Protein AF-A0A9R1UH34-F1 (afdb_monomer_lite)

InterPro domains:
  IPR000719 Protein kinase domain [PF00069] (4-86)
  IPR000719 Protein kinase domain [PS50011] (1-86)
  IPR011009 Protein kinase-like domain superfamily [SSF56112] (3-86)
  IPR050205 Calcium-dependent Serine/Threonine Protein Kinases [PTHR24349] (5-86)

Secondary structure (DSSP, 8-state):
------HHHHHHHHHHHHHHHHHSS-SS--SSHHHHHHHHHH----S-SSSPP---HHHHHHHHHHT-SSGGGSPPHHHHHTSTT--

Foldseek 3Di:
DPPPDPQLVVLLVVLQVLCCVQPVDGQADDPDPVRSVVCLQPNDGDQPDPVRGPDDVLSVVLSCLSSDNPSVSRDGPVRSCPRPPVD

Structure (mmCIF, N/CA/C/O backbone):
data_AF-A0A9R1UH34-F1
#
_entry.id   AF-A0A9R1UH34-F1
#
loop_
_atom_site.group_PDB
_atom_site.id
_atom_site.type_symbol
_atom_site.label_atom_id
_atom_site.label_alt_id
_atom_site.label_comp_id
_atom_site.label_asym_id
_atom_site.label_entity_id
_atom_site.label_seq_id
_atom_site.pdbx_PDB_ins_code
_atom_site.Cartn_x
_atom_site.Cartn_y
_atom_site.Cartn_z
_atom_site.occupancy
_atom_site.B_iso_or_equiv
_atom_site.auth_seq_id
_atom_site.auth_comp_id
_atom_site.auth_asym_id
_atom_site.auth_atom_id
_atom_site.pdbx_PDB_model_num
ATOM 1 N N . MET A 1 1 ? 11.834 -17.307 14.477 1.00 36.69 1 MET A N 1
ATOM 2 C CA . MET A 1 1 ? 11.129 -16.280 15.271 1.00 36.69 1 MET A CA 1
ATOM 3 C C . MET A 1 1 ? 10.122 -15.628 14.338 1.00 36.69 1 MET A C 1
ATOM 5 O O . MET A 1 1 ? 10.525 -14.833 13.504 1.00 36.69 1 MET A O 1
ATOM 9 N N . PHE A 1 2 ? 8.857 -16.054 14.365 1.00 41.84 2 PHE A N 1
ATOM 10 C CA . PHE A 1 2 ? 7.822 -15.425 13.541 1.00 41.84 2 PHE A CA 1
ATOM 11 C C . PHE A 1 2 ? 7.570 -14.039 14.130 1.00 41.84 2 PHE A C 1
ATOM 13 O O . PHE A 1 2 ? 7.028 -13.931 15.228 1.00 41.84 2 PHE A O 1
ATOM 20 N N . GLN A 1 3 ? 8.051 -12.988 13.463 1.00 45.91 3 GLN A N 1
ATOM 21 C CA . GLN A 1 3 ? 7.636 -11.631 13.795 1.00 45.91 3 GLN A CA 1
ATOM 22 C C . GLN A 1 3 ? 6.118 -11.594 13.640 1.00 45.91 3 GLN A C 1
ATOM 24 O O . GLN A 1 3 ? 5.595 -11.757 12.538 1.00 45.91 3 GLN A O 1
ATOM 29 N N . VAL A 1 4 ? 5.406 -11.458 14.758 1.00 49.84 4 VAL A N 1
ATOM 30 C CA . VAL A 1 4 ? 3.962 -11.241 14.748 1.00 49.84 4 VAL A CA 1
ATOM 31 C C . VAL A 1 4 ? 3.769 -9.811 14.274 1.00 49.84 4 VAL A C 1
ATOM 33 O O . VAL A 1 4 ? 3.773 -8.864 15.058 1.00 49.84 4 VAL A O 1
ATOM 36 N N . TYR A 1 5 ? 3.711 -9.646 12.960 1.00 60.28 5 TYR A N 1
ATOM 37 C CA . TYR A 1 5 ? 3.317 -8.387 12.373 1.00 60.28 5 TYR A CA 1
ATOM 38 C C . TYR A 1 5 ? 1.871 -8.090 12.791 1.00 60.28 5 TYR A C 1
ATOM 40 O O . TYR A 1 5 ? 1.021 -8.982 12.792 1.00 60.28 5 TYR A O 1
ATOM 48 N N . GLY A 1 6 ? 1.604 -6.844 13.183 1.00 74.31 6 GLY A N 1
ATOM 49 C CA . GLY A 1 6 ? 0.264 -6.411 13.570 1.00 74.31 6 GLY A CA 1
ATOM 50 C C . GLY A 1 6 ? -0.752 -6.554 12.426 1.00 74.31 6 GLY A C 1
ATOM 51 O O . GLY A 1 6 ? -0.362 -6.724 11.263 1.00 74.31 6 GLY A O 1
ATOM 52 N N . PRO A 1 7 ? -2.062 -6.473 12.72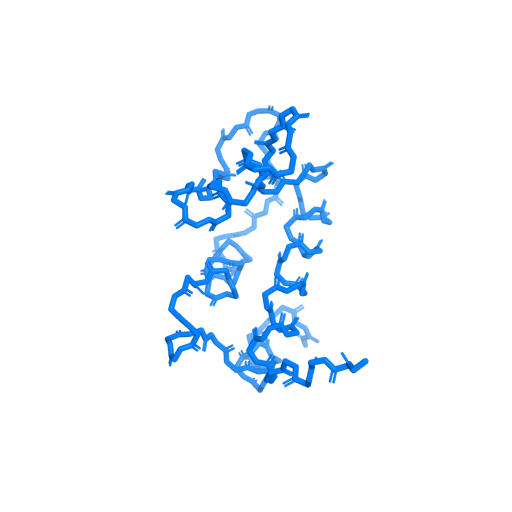5 1.00 80.69 7 PRO A N 1
ATOM 53 C CA . PRO A 1 7 ? -3.128 -6.559 11.721 1.00 80.69 7 PRO A CA 1
ATOM 54 C C . PRO A 1 7 ? -2.926 -5.591 10.542 1.00 80.69 7 PRO A C 1
ATOM 56 O O . PRO A 1 7 ? -3.327 -5.883 9.420 1.00 80.69 7 PRO A O 1
ATOM 59 N N . GLU A 1 8 ? -2.238 -4.472 10.755 1.00 84.31 8 GLU A N 1
ATOM 60 C CA . GLU A 1 8 ? -1.887 -3.485 9.740 1.00 84.31 8 GLU A CA 1
ATOM 61 C C . GLU A 1 8 ? -1.022 -4.083 8.624 1.00 84.31 8 GLU A C 1
ATOM 63 O O . GLU A 1 8 ? -1.193 -3.727 7.457 1.00 84.31 8 GLU A O 1
ATOM 68 N N . ALA A 1 9 ? -0.092 -4.985 8.942 1.00 86.44 9 ALA A N 1
ATOM 69 C CA . ALA A 1 9 ? 0.744 -5.632 7.932 1.00 86.44 9 ALA A CA 1
ATOM 70 C C . ALA A 1 9 ? -0.063 -6.600 7.062 1.00 86.44 9 ALA A C 1
ATOM 72 O O . ALA A 1 9 ? 0.141 -6.639 5.852 1.00 86.44 9 ALA A O 1
ATOM 73 N N . ALA A 1 10 ? -1.030 -7.313 7.648 1.00 87.06 10 ALA A N 1
ATOM 74 C CA . ALA A 1 10 ? -1.958 -8.140 6.882 1.00 87.06 10 ALA A CA 1
ATOM 75 C C . ALA A 1 10 ? -2.794 -7.286 5.914 1.00 87.06 10 ALA A C 1
ATOM 77 O O . ALA A 1 10 ? -2.975 -7.674 4.763 1.00 87.06 10 ALA A O 1
ATOM 78 N N . ILE A 1 11 ? -3.230 -6.090 6.337 1.00 90.62 11 ILE A N 1
ATOM 79 C CA . ILE A 1 11 ? -3.919 -5.136 5.453 1.00 90.62 11 ILE A CA 1
ATOM 80 C C . ILE A 1 11 ? -3.022 -4.657 4.313 1.00 90.62 11 ILE A C 1
ATOM 82 O O . ILE A 1 11 ? -3.499 -4.531 3.188 1.00 90.62 11 ILE A O 1
ATOM 86 N N . TRP A 1 12 ? -1.733 -4.428 4.565 1.00 91.81 12 TRP A N 1
ATOM 87 C CA . TRP A 1 12 ? -0.798 -4.075 3.498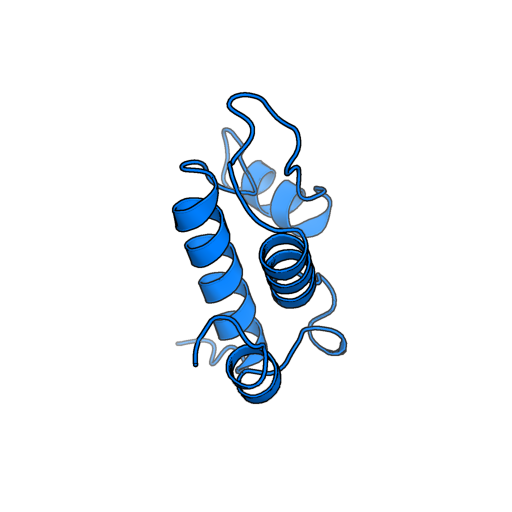 1.00 91.81 12 TRP A CA 1
ATOM 88 C C . TRP A 1 12 ? -0.677 -5.195 2.470 1.00 91.81 12 TRP A C 1
ATOM 90 O O . TRP A 1 12 ? -0.903 -4.961 1.285 1.00 91.81 12 TRP A O 1
ATOM 100 N N . SER A 1 13 ? -0.399 -6.422 2.917 1.00 91.00 13 SER A N 1
ATOM 101 C CA . SER A 1 13 ? -0.287 -7.580 2.025 1.00 91.00 13 SER A CA 1
ATOM 102 C C . SER A 1 13 ? -1.583 -7.824 1.247 1.00 91.00 13 SER A C 1
ATOM 104 O O . SER A 1 13 ? -1.541 -8.043 0.039 1.00 91.00 13 SER A O 1
ATOM 106 N N . ALA A 1 14 ? -2.742 -7.704 1.900 1.00 91.69 14 ALA A N 1
ATOM 107 C CA . ALA A 1 14 ? -4.041 -7.788 1.237 1.00 91.69 14 ALA A CA 1
ATOM 108 C C . ALA A 1 14 ? -4.246 -6.663 0.209 1.00 91.69 14 ALA A C 1
ATOM 110 O O . ALA A 1 14 ? -4.801 -6.910 -0.856 1.00 91.69 14 ALA A O 1
ATOM 111 N N . GLY A 1 15 ? -3.772 -5.446 0.489 1.00 92.25 15 GLY A N 1
ATOM 112 C CA . GLY A 1 15 ? -3.821 -4.318 -0.442 1.00 92.25 15 GLY A CA 1
ATOM 113 C C . GLY A 1 15 ? -2.953 -4.540 -1.681 1.00 92.25 15 GLY A C 1
ATOM 114 O O . GLY A 1 15 ? -3.378 -4.207 -2.784 1.00 92.25 15 GLY A O 1
ATOM 115 N N . VAL A 1 16 ? -1.774 -5.151 -1.514 1.00 92.81 16 VAL A N 1
ATOM 116 C CA . VAL A 1 16 ? -0.897 -5.541 -2.631 1.00 92.81 16 VAL A CA 1
ATOM 117 C C . VAL A 1 16 ? -1.577 -6.602 -3.495 1.00 92.81 16 VAL A C 1
ATOM 119 O O . VAL A 1 16 ? -1.624 -6.453 -4.713 1.00 92.81 16 VAL A O 1
ATOM 122 N N . ILE A 1 17 ? -2.157 -7.637 -2.876 1.00 91.56 17 ILE A N 1
ATOM 123 C CA . ILE A 1 17 ? -2.900 -8.685 -3.593 1.00 91.56 17 ILE A CA 1
ATOM 124 C C . ILE A 1 17 ? -4.095 -8.080 -4.335 1.00 91.56 17 ILE A C 1
ATOM 126 O O . ILE A 1 17 ? -4.279 -8.357 -5.516 1.00 91.56 17 ILE A O 1
ATOM 130 N N . LEU A 1 18 ? -4.878 -7.220 -3.680 1.00 90.00 18 LEU A N 1
ATOM 131 C CA . LEU A 1 18 ? -6.024 -6.558 -4.300 1.00 90.00 18 LEU A CA 1
ATOM 132 C C . LEU A 1 18 ? -5.599 -5.706 -5.501 1.00 90.00 18 LEU A C 1
ATOM 134 O O . LEU A 1 18 ? -6.240 -5.772 -6.543 1.00 90.00 18 LEU A O 1
ATOM 138 N N . TYR A 1 19 ? -4.500 -4.954 -5.392 1.00 90.31 19 TYR A N 1
ATOM 139 C CA . TYR A 1 19 ? -3.955 -4.204 -6.524 1.00 90.31 19 TYR A CA 1
ATOM 140 C C . TYR A 1 19 ? -3.606 -5.132 -7.697 1.00 90.31 19 TYR A C 1
ATOM 142 O O . TYR A 1 19 ? -3.975 -4.840 -8.830 1.00 90.31 19 TYR A O 1
ATOM 150 N N . ILE A 1 20 ? -2.953 -6.269 -7.437 1.00 90.12 20 ILE A N 1
ATOM 151 C CA . ILE A 1 20 ? -2.608 -7.247 -8.481 1.00 90.12 20 ILE A CA 1
ATOM 152 C C . ILE A 1 20 ? -3.869 -7.820 -9.136 1.00 90.12 20 ILE A C 1
ATOM 154 O O . ILE A 1 20 ? -3.909 -7.954 -10.354 1.00 90.12 20 ILE A O 1
ATOM 158 N N . LEU A 1 21 ? -4.914 -8.121 -8.363 1.00 87.62 21 LEU A N 1
ATOM 159 C CA . LEU A 1 21 ? -6.182 -8.621 -8.907 1.00 87.62 21 LEU A CA 1
ATOM 160 C C . LEU A 1 21 ? -6.885 -7.589 -9.802 1.00 87.62 21 LEU A C 1
ATOM 162 O O . LEU A 1 21 ? -7.527 -7.963 -10.778 1.00 87.62 21 LEU A O 1
ATOM 166 N N . LEU A 1 22 ? -6.760 -6.304 -9.470 1.00 86.06 22 LEU A N 1
ATOM 167 C CA . LEU A 1 22 ? -7.399 -5.200 -10.186 1.00 86.06 22 LEU A CA 1
ATOM 168 C C . LEU A 1 22 ? -6.613 -4.739 -11.425 1.00 86.06 22 LEU A C 1
ATOM 170 O O . LEU A 1 22 ? -7.214 -4.393 -12.440 1.00 86.06 22 LEU A O 1
ATOM 174 N N . CYS A 1 23 ? -5.282 -4.707 -11.336 1.00 85.31 23 CYS A N 1
ATOM 175 C CA . CYS A 1 23 ? -4.396 -4.135 -12.354 1.00 85.31 23 CYS A CA 1
ATOM 176 C C . CYS A 1 23 ? -3.608 -5.193 -13.143 1.00 85.31 23 CYS A C 1
ATOM 178 O O . CYS A 1 23 ? -3.003 -4.868 -14.159 1.00 85.31 23 CYS A O 1
ATOM 180 N N . GLY A 1 24 ? -3.558 -6.442 -12.672 1.00 85.75 24 GLY A N 1
ATOM 181 C CA . GLY A 1 24 ? -2.785 -7.533 -13.278 1.00 85.75 24 GLY A CA 1
ATOM 182 C C . GLY A 1 24 ? -1.268 -7.452 -13.066 1.00 85.75 24 GLY A C 1
ATOM 183 O O . GLY A 1 24 ? -0.546 -8.348 -13.495 1.00 85.75 24 GLY A O 1
ATOM 184 N N . VAL A 1 25 ? -0.772 -6.405 -12.401 1.00 87.75 25 VAL A N 1
ATOM 185 C CA . VAL A 1 25 ? 0.658 -6.135 -12.180 1.00 87.75 25 VAL A CA 1
ATOM 186 C C . VAL A 1 25 ? 0.922 -5.769 -10.717 1.00 87.75 25 VAL A C 1
ATOM 188 O O . VAL A 1 25 ? 0.011 -5.283 -10.044 1.00 87.75 25 VAL A O 1
ATOM 191 N N . PRO A 1 26 ? 2.136 -5.997 -10.184 1.00 89.38 26 PRO A N 1
ATOM 192 C CA . PRO A 1 26 ? 2.475 -5.578 -8.828 1.00 89.38 26 PRO A CA 1
ATOM 193 C C . PRO A 1 26 ? 2.520 -4.042 -8.707 1.00 89.38 26 PRO A C 1
ATOM 195 O O . PRO A 1 26 ? 2.955 -3.368 -9.640 1.00 89.38 26 PRO A O 1
ATOM 198 N N . PRO A 1 27 ? 2.108 -3.472 -7.558 1.00 89.75 27 PRO A N 1
ATOM 199 C CA . PRO A 1 27 ? 2.142 -2.022 -7.334 1.00 89.75 27 PRO A CA 1
ATOM 200 C C . PRO A 1 27 ? 3.556 -1.464 -7.145 1.00 89.75 27 PRO A C 1
ATOM 202 O O . PRO A 1 27 ? 3.770 -0.270 -7.330 1.00 89.75 27 PRO A O 1
ATOM 205 N N . PHE A 1 28 ? 4.501 -2.314 -6.740 1.00 90.81 28 PHE A N 1
ATOM 206 C CA . PHE A 1 28 ? 5.900 -1.970 -6.509 1.00 90.81 28 PHE A CA 1
ATOM 207 C C . PHE A 1 28 ? 6.751 -2.994 -7.255 1.00 90.81 28 PHE A C 1
ATOM 209 O O . PHE A 1 28 ? 6.596 -4.198 -7.035 1.00 90.81 28 PHE A O 1
ATOM 216 N N . TRP A 1 29 ? 7.608 -2.522 -8.153 1.00 87.62 29 TRP A N 1
ATOM 217 C CA . TRP A 1 29 ? 8.455 -3.355 -8.999 1.00 87.62 29 TRP A CA 1
ATOM 218 C C . TRP A 1 29 ? 9.896 -2.852 -8.928 1.00 87.62 29 TRP A C 1
ATOM 220 O O . TRP A 1 29 ? 10.129 -1.654 -8.799 1.00 87.62 29 TRP A O 1
ATOM 230 N N . GLY A 1 30 ? 10.844 -3.776 -9.004 1.00 89.31 30 GLY A N 1
ATOM 231 C CA . GLY A 1 30 ? 12.275 -3.508 -9.015 1.00 89.31 30 GLY A CA 1
ATOM 232 C C . GLY A 1 30 ? 13.024 -4.769 -9.428 1.00 89.31 30 GLY A C 1
ATOM 233 O O . GLY A 1 30 ? 12.477 -5.873 -9.339 1.00 89.31 30 GLY A O 1
ATOM 234 N N . GLU A 1 31 ? 14.260 -4.613 -9.887 1.00 90.88 31 GLU A N 1
ATOM 235 C CA . GLU A 1 31 ? 15.095 -5.736 -10.329 1.00 90.88 31 GLU A CA 1
ATOM 236 C C . GLU A 1 31 ? 15.749 -6.458 -9.142 1.00 90.88 31 GLU A C 1
ATOM 238 O O . GLU A 1 31 ? 16.097 -7.637 -9.230 1.00 90.88 31 GLU A O 1
ATOM 243 N N . SER A 1 32 ? 15.869 -5.766 -8.005 1.00 93.94 32 SER A N 1
ATOM 244 C CA . SER A 1 32 ? 16.406 -6.291 -6.752 1.00 93.94 32 SER A CA 1
ATOM 245 C C . SER A 1 32 ? 15.413 -6.165 -5.591 1.00 93.94 32 SER A C 1
ATOM 247 O O . SER A 1 32 ? 14.534 -5.303 -5.582 1.00 93.94 32 SER A O 1
ATOM 249 N N . GLU A 1 33 ? 15.572 -6.997 -4.556 1.00 88.94 33 GLU A N 1
ATOM 250 C CA . GLU A 1 33 ? 14.758 -6.906 -3.330 1.00 88.94 33 GLU A CA 1
ATOM 251 C C . GLU A 1 33 ? 14.852 -5.521 -2.674 1.00 88.94 33 GLU A C 1
ATOM 253 O O . GLU A 1 33 ? 13.855 -5.000 -2.173 1.00 88.94 33 GLU A O 1
ATOM 258 N N . ASN A 1 34 ? 16.035 -4.902 -2.721 1.00 91.88 34 ASN A N 1
ATOM 259 C CA . ASN A 1 34 ? 16.259 -3.559 -2.193 1.00 91.88 34 ASN A CA 1
ATOM 260 C C . ASN A 1 34 ? 15.470 -2.503 -2.973 1.00 91.88 34 ASN A C 1
ATOM 262 O O . ASN A 1 34 ? 14.896 -1.611 -2.357 1.00 91.88 34 ASN A O 1
ATOM 266 N N . GLU A 1 35 ? 15.403 -2.608 -4.301 1.00 91.25 35 GLU A N 1
ATOM 267 C CA . GLU A 1 35 ? 14.586 -1.708 -5.122 1.00 91.25 35 GLU A CA 1
ATOM 268 C C . GLU A 1 35 ? 13.098 -1.898 -4.852 1.00 91.25 35 GLU A C 1
ATOM 270 O O . GLU A 1 35 ? 12.391 -0.915 -4.660 1.00 91.25 35 GLU A O 1
ATOM 275 N N . ILE A 1 36 ? 12.625 -3.144 -4.752 1.00 90.75 36 ILE A N 1
ATOM 276 C CA . ILE A 1 36 ? 11.227 -3.430 -4.402 1.00 90.75 36 ILE A CA 1
ATOM 277 C C . ILE A 1 36 ? 10.890 -2.831 -3.031 1.00 90.75 36 ILE A C 1
ATOM 279 O O . ILE A 1 36 ? 9.820 -2.247 -2.848 1.00 90.75 36 ILE A O 1
ATOM 283 N N . PHE A 1 37 ? 11.800 -2.956 -2.062 1.00 88.69 37 PHE A N 1
ATOM 284 C CA . PHE A 1 37 ? 11.613 -2.406 -0.725 1.00 88.69 37 PHE A CA 1
ATOM 285 C C . PHE A 1 37 ? 11.620 -0.874 -0.720 1.00 88.69 37 PHE A C 1
ATOM 287 O O . PHE A 1 37 ? 10.734 -0.256 -0.126 1.00 88.69 37 PHE A O 1
ATOM 294 N N . GLU A 1 38 ? 12.572 -0.250 -1.413 1.00 91.31 38 GLU A N 1
ATOM 295 C CA . GLU A 1 38 ? 12.604 1.200 -1.596 1.00 91.31 38 GLU A CA 1
ATOM 296 C C . GLU A 1 38 ? 11.336 1.693 -2.283 1.00 91.31 38 GLU A C 1
ATOM 298 O O . GLU A 1 38 ?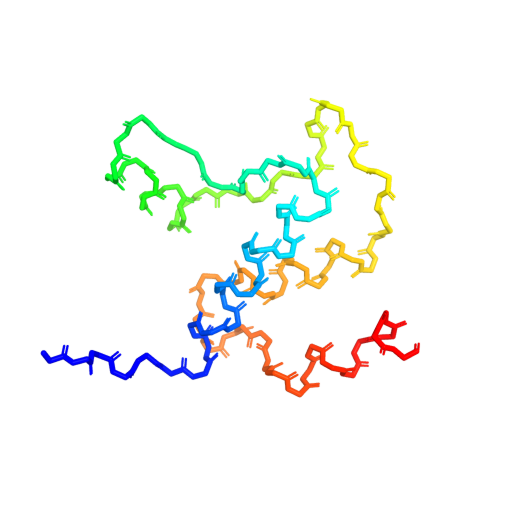 10.770 2.703 -1.862 1.00 91.31 38 GLU A O 1
ATOM 303 N N . GLU A 1 39 ? 10.820 0.948 -3.258 1.00 91.56 39 GLU A N 1
ATOM 304 C CA . GLU A 1 39 ? 9.627 1.353 -3.978 1.00 91.56 39 GLU A CA 1
ATOM 305 C C . GLU A 1 39 ? 8.346 1.153 -3.162 1.00 91.56 39 GLU A C 1
ATOM 307 O O . GLU A 1 39 ? 7.460 2.008 -3.167 1.00 91.56 39 GLU A O 1
ATOM 312 N N . ALA A 1 40 ? 8.287 0.128 -2.313 1.00 88.81 40 ALA A N 1
ATOM 313 C CA . ALA A 1 40 ? 7.247 0.010 -1.294 1.00 88.81 40 ALA A CA 1
ATOM 314 C C . ALA A 1 40 ? 7.293 1.170 -0.272 1.00 88.81 40 ALA A C 1
ATOM 316 O O . ALA A 1 40 ? 6.251 1.673 0.167 1.00 88.81 40 ALA A O 1
ATOM 317 N N . LEU A 1 41 ? 8.492 1.631 0.102 1.00 87.12 41 LEU A N 1
ATOM 318 C CA . LEU A 1 41 ? 8.683 2.720 1.065 1.00 87.12 41 LEU A CA 1
ATOM 319 C C . LEU A 1 41 ? 8.466 4.113 0.468 1.00 87.12 41 LEU A C 1
ATOM 321 O O . LEU A 1 41 ? 7.950 5.008 1.141 1.00 87.12 41 LEU A O 1
ATOM 325 N N . ARG A 1 42 ? 8.863 4.354 -0.781 1.00 87.69 42 ARG A N 1
ATOM 326 C CA . ARG A 1 42 ? 8.969 5.698 -1.382 1.00 87.69 42 ARG A CA 1
ATOM 327 C C . ARG A 1 42 ? 8.137 5.860 -2.641 1.00 87.69 42 ARG A C 1
ATOM 329 O O . ARG A 1 42 ? 7.602 6.955 -2.833 1.00 87.69 42 ARG A O 1
ATOM 336 N N . GLY A 1 43 ? 7.876 4.774 -3.348 1.00 84.75 43 GLY A N 1
ATOM 337 C CA . GLY A 1 43 ? 7.038 4.735 -4.533 1.00 84.75 43 GLY A CA 1
ATOM 338 C C . GLY A 1 43 ? 5.624 5.242 -4.302 1.00 84.75 43 GLY A C 1
ATOM 339 O O . GLY A 1 43 ? 5.127 5.383 -3.170 1.00 84.75 43 GLY A O 1
ATOM 340 N N . LYS A 1 44 ? 4.987 5.581 -5.419 1.00 85.62 44 LYS A N 1
ATOM 341 C CA . LYS A 1 44 ? 3.605 6.046 -5.491 1.00 85.62 44 LYS A CA 1
ATOM 342 C C . LYS A 1 44 ? 2.802 5.017 -6.267 1.00 85.62 44 LYS A C 1
ATOM 344 O O . LYS A 1 44 ? 3.267 4.507 -7.274 1.00 85.62 44 LYS A O 1
ATOM 349 N N . LEU A 1 45 ? 1.583 4.760 -5.808 1.00 86.56 45 LEU A N 1
ATOM 350 C CA . LEU A 1 45 ? 0.656 3.901 -6.534 1.00 86.56 45 LEU A CA 1
ATOM 351 C C . LEU A 1 45 ? 0.227 4.586 -7.826 1.00 86.56 45 LEU A C 1
ATOM 353 O O . LEU A 1 45 ? -0.294 5.706 -7.783 1.00 86.56 45 LEU A O 1
ATOM 357 N N . ASP A 1 46 ? 0.397 3.888 -8.939 1.00 84.19 46 ASP A N 1
ATOM 358 C CA . ASP A 1 46 ? -0.054 4.333 -10.247 1.00 84.19 46 ASP A CA 1
ATOM 359 C C . ASP A 1 46 ? -1.279 3.515 -10.675 1.00 84.19 46 ASP A C 1
ATOM 361 O O . ASP A 1 46 ? -1.238 2.301 -10.753 1.00 84.19 46 ASP A O 1
ATOM 365 N N . PHE A 1 47 ? -2.401 4.182 -10.936 1.00 81.94 47 PHE A N 1
ATOM 366 C CA . PHE A 1 47 ? -3.613 3.551 -11.486 1.00 81.94 47 PHE A CA 1
ATOM 367 C C . PHE A 1 47 ? -3.936 4.080 -12.891 1.00 81.94 47 PHE A C 1
ATOM 369 O O . PHE A 1 47 ? -5.077 3.979 -13.355 1.00 81.94 47 PHE A O 1
ATOM 376 N N . SER A 1 48 ? -2.972 4.765 -13.503 1.00 74.31 48 SER A N 1
ATOM 377 C CA . SER A 1 48 ? -3.083 5.454 -14.785 1.00 74.31 48 SER A CA 1
ATOM 378 C C . SER A 1 48 ? -2.191 4.864 -15.872 1.00 74.31 48 SER A C 1
ATOM 380 O O . SER A 1 48 ? -2.394 5.220 -17.031 1.00 74.31 48 SER A O 1
ATOM 382 N N . SER A 1 49 ? -1.271 3.957 -15.530 1.00 67.81 49 SER A N 1
ATOM 383 C CA . SER A 1 49 ? -0.466 3.228 -16.512 1.00 67.81 49 SER A CA 1
ATOM 384 C C . SER A 1 49 ? -1.351 2.374 -17.427 1.00 67.81 49 SER A C 1
ATOM 386 O O . SER A 1 49 ? -2.374 1.836 -16.998 1.00 67.81 49 SER A O 1
ATOM 388 N N . ASP A 1 50 ? -0.950 2.263 -18.692 1.00 58.97 50 ASP A N 1
ATOM 389 C CA . ASP A 1 50 ? -1.659 1.489 -19.713 1.00 58.97 50 ASP A CA 1
ATOM 390 C C . ASP A 1 50 ? -1.226 0.004 -19.658 1.00 58.97 50 ASP A C 1
ATOM 392 O O . ASP A 1 50 ? -0.024 -0.245 -19.520 1.00 58.97 50 ASP A O 1
ATOM 396 N N . PRO A 1 51 ? -2.128 -0.996 -19.769 1.00 62.88 51 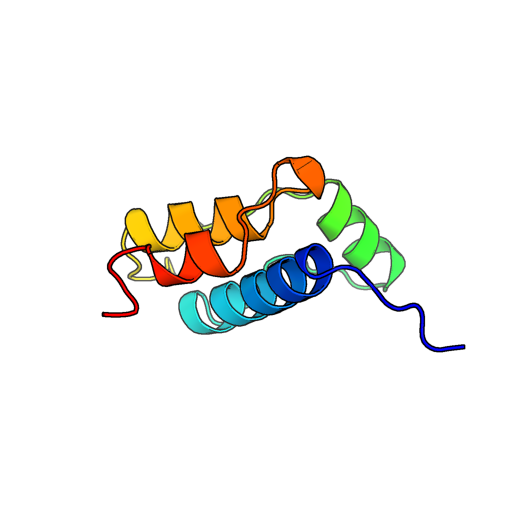PRO A N 1
ATOM 397 C CA . PRO A 1 51 ? -3.576 -0.898 -19.945 1.00 62.88 51 PRO A CA 1
ATOM 398 C C . PRO A 1 51 ? -4.270 -0.356 -18.698 1.00 62.88 51 PRO A C 1
ATOM 400 O O . PRO A 1 51 ? -4.184 -0.945 -17.618 1.00 62.88 51 PRO A O 1
ATOM 403 N N . ARG A 1 52 ? -4.997 0.757 -18.851 1.00 65.38 52 ARG A N 1
ATOM 404 C CA . ARG A 1 52 ? -5.685 1.374 -17.714 1.00 65.38 52 ARG A CA 1
ATOM 405 C C . ARG A 1 52 ? -6.720 0.392 -17.152 1.00 65.38 52 ARG A C 1
ATOM 407 O O . ARG A 1 52 ? -7.649 0.022 -17.875 1.00 65.38 52 ARG A O 1
ATOM 414 N N . PRO A 1 53 ? -6.635 0.019 -15.865 1.00 68.06 53 PRO A N 1
ATOM 415 C CA . PRO A 1 53 ? -7.588 -0.908 -15.278 1.00 68.06 53 PRO A CA 1
ATOM 416 C C . PRO A 1 53 ? -8.989 -0.282 -15.273 1.00 68.06 53 PRO A C 1
ATOM 418 O O . PRO A 1 53 ? -9.168 0.890 -14.913 1.00 68.06 53 PRO A O 1
ATOM 421 N N . SER A 1 54 ? -9.997 -1.062 -15.669 1.00 74.56 54 SER A N 1
ATOM 422 C CA . SER A 1 54 ? -11.414 -0.676 -15.658 1.00 74.56 54 SER A CA 1
ATOM 423 C C . SER A 1 54 ? -11.985 -0.738 -14.238 1.00 74.56 54 SER A C 1
ATOM 425 O O . SER A 1 54 ? -12.915 -1.491 -13.963 1.00 74.56 54 SER A O 1
ATOM 427 N N . ILE A 1 55 ? -11.383 0.024 -13.326 1.00 80.69 55 ILE A N 1
ATOM 428 C CA . ILE A 1 55 ? -11.702 0.026 -11.897 1.00 80.69 55 ILE A CA 1
ATOM 429 C C . ILE A 1 55 ? -12.312 1.363 -11.481 1.00 80.69 55 ILE A C 1
ATOM 431 O O . ILE A 1 55 ? -11.902 2.441 -11.934 1.00 80.69 55 ILE A O 1
ATOM 435 N N . SER A 1 56 ? -13.304 1.280 -10.605 1.00 85.44 56 SER A N 1
ATOM 436 C CA . SER A 1 56 ? -14.009 2.405 -10.004 1.00 85.44 56 SER A CA 1
ATOM 437 C C . SER A 1 56 ? -13.088 3.244 -9.115 1.00 85.44 56 SER A C 1
ATOM 439 O O . SER A 1 56 ? -12.088 2.774 -8.565 1.00 85.44 56 SER A O 1
ATOM 441 N N . GLU A 1 57 ? -13.444 4.514 -8.912 1.00 84.56 57 GLU A N 1
ATOM 442 C CA . GLU A 1 57 ? -12.683 5.378 -8.002 1.00 84.56 57 GLU A CA 1
ATOM 443 C C . GLU A 1 57 ? -12.776 4.901 -6.541 1.00 84.56 57 GLU A C 1
ATOM 445 O O . GLU A 1 57 ? -11.837 5.085 -5.769 1.00 84.56 57 GLU A O 1
ATOM 450 N N . SER A 1 58 ? -13.867 4.222 -6.167 1.00 84.62 58 SER A N 1
ATOM 451 C CA . SER A 1 58 ? -14.024 3.597 -4.849 1.00 84.62 58 SER A CA 1
ATOM 452 C C . SER A 1 58 ? -13.016 2.478 -4.591 1.00 84.62 58 SER A C 1
ATOM 454 O O . SER A 1 58 ? -12.484 2.394 -3.483 1.00 84.62 58 SER A O 1
ATOM 456 N N . GLU A 1 59 ? -12.723 1.651 -5.596 1.00 85.81 59 GLU A N 1
ATOM 457 C CA . GLU A 1 59 ? -11.728 0.576 -5.490 1.00 85.81 59 GLU A CA 1
ATOM 458 C C . GLU A 1 59 ? -10.316 1.159 -5.384 1.00 85.81 59 GLU A C 1
ATOM 460 O O . GLU A 1 59 ? -9.543 0.765 -4.509 1.00 85.81 59 GLU A O 1
ATOM 465 N N . LYS A 1 60 ? -10.001 2.184 -6.187 1.00 87.81 60 LYS A N 1
ATOM 466 C CA . LYS A 1 60 ? -8.720 2.905 -6.087 1.00 87.81 60 LYS A CA 1
ATOM 467 C C . LYS A 1 60 ? -8.530 3.547 -4.715 1.00 87.81 60 LYS A C 1
ATOM 469 O O . LYS A 1 60 ? -7.456 3.433 -4.127 1.00 87.81 60 LYS A O 1
ATOM 474 N N . ASP A 1 61 ? 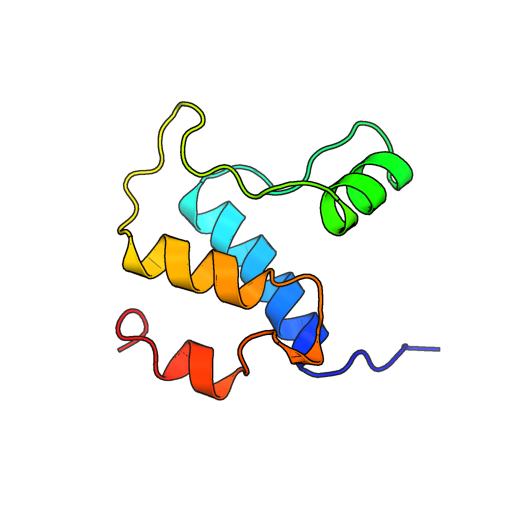-9.552 4.223 -4.185 1.00 89.44 61 ASP A N 1
ATOM 475 C CA . ASP A 1 61 ? -9.514 4.825 -2.844 1.00 89.44 61 ASP A CA 1
ATOM 476 C C . ASP A 1 61 ? -9.257 3.778 -1.756 1.00 89.44 61 ASP A C 1
ATOM 478 O O . ASP A 1 61 ? -8.464 4.018 -0.844 1.00 89.44 61 ASP A O 1
ATOM 482 N N . LEU A 1 62 ? -9.882 2.603 -1.861 1.00 90.12 62 LEU A N 1
ATOM 483 C CA . LEU A 1 62 ? -9.639 1.520 -0.920 1.00 90.12 62 LEU A CA 1
ATOM 484 C C . LEU A 1 62 ? -8.185 1.049 -0.963 1.00 90.12 62 LEU A C 1
ATOM 486 O O . LEU A 1 62 ? -7.537 1.010 0.083 1.00 90.12 62 LEU A O 1
ATOM 490 N N . VAL A 1 63 ? -7.656 0.742 -2.150 1.00 91.19 63 VAL A N 1
ATOM 491 C CA . VAL A 1 63 ? -6.269 0.279 -2.294 1.00 91.19 63 VAL A CA 1
ATOM 492 C C . VAL A 1 63 ? -5.290 1.331 -1.767 1.00 91.19 63 VAL A C 1
ATOM 494 O O . VAL A 1 63 ? -4.384 0.999 -1.002 1.00 91.19 63 VAL A O 1
ATOM 497 N N . ARG A 1 64 ? -5.519 2.620 -2.062 1.00 91.69 64 ARG A N 1
ATOM 498 C CA . ARG A 1 64 ? -4.717 3.724 -1.502 1.00 91.69 64 ARG A CA 1
ATOM 499 C C . ARG A 1 64 ? -4.741 3.750 0.025 1.00 91.69 64 ARG A C 1
ATOM 501 O O . ARG A 1 64 ? -3.716 4.043 0.629 1.00 91.69 64 ARG A O 1
ATOM 508 N N . LYS A 1 65 ? -5.880 3.440 0.654 1.00 91.44 65 LYS A N 1
ATOM 509 C CA . LYS A 1 65 ? -6.031 3.391 2.121 1.00 91.44 65 LYS A CA 1
ATOM 510 C C . LYS A 1 65 ? -5.394 2.155 2.756 1.00 91.44 65 LYS A C 1
ATOM 512 O O . LYS A 1 65 ? -4.893 2.244 3.879 1.00 91.44 65 LYS A O 1
ATOM 517 N N . MET A 1 66 ? -5.399 1.022 2.055 1.00 91.94 66 MET A N 1
ATOM 518 C CA . MET A 1 66 ? -4.733 -0.214 2.486 1.00 91.94 66 MET A CA 1
ATOM 519 C C . MET A 1 66 ? -3.208 -0.102 2.390 1.00 91.94 66 MET A C 1
ATOM 521 O O . MET A 1 66 ? -2.496 -0.591 3.263 1.00 91.94 66 MET A O 1
ATOM 525 N N . LEU A 1 67 ? -2.710 0.609 1.380 1.00 92.56 67 LEU A N 1
ATOM 526 C CA . LEU A 1 67 ? -1.284 0.803 1.108 1.00 92.56 67 LEU A CA 1
ATOM 527 C C . LEU A 1 67 ? -0.752 2.146 1.638 1.00 92.56 67 LEU A C 1
ATOM 529 O O . LEU A 1 67 ? 0.205 2.717 1.112 1.00 92.56 67 LEU A O 1
ATOM 533 N N . ILE A 1 68 ? -1.347 2.662 2.721 1.00 92.31 68 ILE A N 1
ATOM 534 C CA . ILE A 1 68 ? -0.768 3.787 3.461 1.00 92.31 68 ILE A CA 1
ATOM 535 C C . ILE A 1 68 ? 0.502 3.311 4.172 1.00 92.31 68 ILE A C 1
ATOM 537 O O . ILE A 1 68 ? 0.495 2.331 4.925 1.00 92.31 68 ILE A O 1
ATOM 541 N N . LYS A 1 69 ? 1.594 4.042 3.935 1.00 88.19 69 LYS A N 1
ATOM 542 C CA . LYS A 1 69 ? 2.936 3.747 4.457 1.00 88.19 69 LYS A CA 1
ATOM 543 C C . LYS A 1 69 ? 2.983 3.772 5.979 1.00 88.19 69 LYS A C 1
ATOM 545 O O . LYS A 1 69 ? 3.519 2.852 6.580 1.00 88.19 69 LYS A O 1
ATOM 550 N N . ASP A 1 70 ? 2.370 4.787 6.585 1.00 87.88 70 ASP A N 1
ATOM 551 C CA . ASP A 1 70 ? 2.215 4.881 8.036 1.00 87.88 70 ASP A CA 1
ATOM 552 C C . ASP A 1 70 ? 1.175 3.855 8.533 1.00 87.88 70 ASP A C 1
ATOM 554 O O . ASP A 1 70 ? -0.019 4.022 8.255 1.00 87.88 70 ASP A O 1
ATOM 558 N N . PRO A 1 71 ? 1.582 2.818 9.292 1.00 85.69 71 PRO A N 1
ATOM 559 C CA . PRO A 1 71 ? 0.665 1.791 9.777 1.00 85.69 71 PRO A CA 1
ATOM 560 C C . PRO A 1 71 ? -0.463 2.358 10.645 1.00 85.69 71 PRO A C 1
ATOM 562 O O . PRO A 1 71 ? -1.576 1.848 10.592 1.00 85.69 71 PRO A O 1
ATOM 565 N N . LYS A 1 72 ? -0.223 3.451 11.386 1.00 86.25 72 LYS A N 1
ATOM 566 C CA . LYS A 1 72 ? -1.231 4.061 12.274 1.00 86.25 72 LYS A C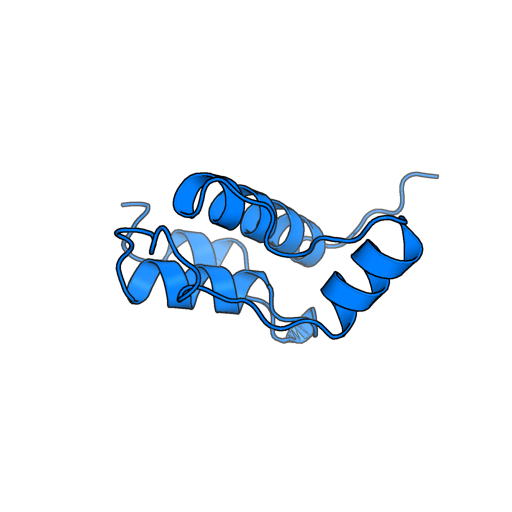A 1
ATOM 567 C C . LYS A 1 72 ? -2.355 4.758 11.513 1.00 86.25 72 LYS A C 1
ATOM 569 O O . LYS A 1 72 ? -3.431 4.977 12.059 1.00 86.25 72 LYS A O 1
ATOM 574 N N . ARG A 1 73 ? -2.090 5.147 10.265 1.00 87.56 73 ARG A N 1
ATOM 575 C CA . ARG A 1 73 ? -3.057 5.801 9.374 1.00 87.56 73 ARG A CA 1
ATOM 576 C C . ARG A 1 73 ? -3.699 4.825 8.393 1.00 87.56 73 ARG A C 1
ATOM 578 O O . ARG A 1 73 ? -4.603 5.223 7.659 1.00 87.56 73 ARG A O 1
ATOM 585 N N . ARG A 1 74 ? -3.219 3.580 8.354 1.00 90.94 74 ARG A N 1
ATOM 586 C CA . ARG A 1 74 ? -3.730 2.521 7.488 1.00 90.94 74 ARG A CA 1
ATOM 587 C C . ARG A 1 74 ? -5.137 2.129 7.924 1.00 90.94 74 ARG A C 1
ATOM 589 O O . ARG A 1 74 ? -5.450 2.096 9.112 1.00 90.94 74 ARG A O 1
ATOM 596 N N . ILE A 1 75 ? -5.995 1.848 6.949 1.00 88.62 75 ILE A N 1
ATOM 597 C CA . ILE A 1 75 ? -7.356 1.389 7.230 1.00 88.62 75 ILE A CA 1
ATOM 598 C C . ILE A 1 75 ? -7.328 0.073 8.015 1.00 88.62 75 ILE A C 1
ATOM 600 O O . ILE A 1 75 ? -6.481 -0.789 7.786 1.00 88.62 75 ILE A O 1
ATOM 604 N N . THR A 1 76 ? -8.258 -0.087 8.950 1.00 87.25 76 THR A N 1
ATOM 605 C CA . THR A 1 76 ? -8.403 -1.329 9.714 1.00 87.25 76 THR A CA 1
ATOM 606 C C . THR A 1 76 ? -9.148 -2.384 8.899 1.00 87.25 76 THR A C 1
ATOM 608 O O . THR A 1 76 ? -9.902 -2.049 7.985 1.00 87.25 76 THR A O 1
ATOM 611 N N . ALA A 1 77 ? -9.015 -3.661 9.271 1.00 82.94 77 ALA A N 1
ATOM 612 C CA . ALA A 1 77 ? -9.772 -4.753 8.649 1.00 82.94 77 ALA A CA 1
ATOM 613 C C . ALA A 1 77 ? -11.287 -4.486 8.638 1.00 82.94 77 ALA A C 1
ATOM 615 O O . ALA A 1 77 ? -11.941 -4.640 7.612 1.00 82.94 77 ALA A O 1
ATOM 616 N N . HIS A 1 78 ? -11.828 -3.988 9.753 1.00 82.25 78 HIS A N 1
ATOM 617 C CA . HIS A 1 78 ? -13.229 -3.582 9.842 1.00 82.25 78 HIS A CA 1
ATOM 618 C C . HIS A 1 78 ? -13.573 -2.465 8.842 1.00 82.25 78 HIS A C 1
ATOM 620 O O . HIS A 1 78 ? -14.596 -2.522 8.168 1.00 82.25 78 HIS A O 1
ATOM 626 N N . GLY A 1 79 ? -12.705 -1.458 8.699 1.00 81.00 79 GLY A N 1
ATOM 627 C CA . GLY A 1 79 ? -12.900 -0.383 7.726 1.00 81.00 79 GLY A CA 1
ATOM 628 C C . GLY A 1 79 ? -12.885 -0.864 6.271 1.00 81.00 79 GLY A C 1
ATOM 629 O O . GLY A 1 79 ? -13.627 -0.324 5.452 1.00 81.00 79 GLY A O 1
ATOM 630 N N . VAL A 1 80 ? -12.077 -1.882 5.952 1.00 81.50 80 VAL A N 1
ATOM 631 C CA . VAL A 1 80 ? -12.060 -2.522 4.624 1.00 81.50 80 VAL A CA 1
ATOM 632 C C . VAL A 1 80 ? -13.383 -3.237 4.347 1.00 81.50 80 VAL A C 1
ATOM 634 O O . VAL A 1 80 ? -13.929 -3.080 3.260 1.00 81.50 80 VAL A O 1
ATOM 637 N N . LEU A 1 81 ? -13.919 -3.966 5.331 1.00 78.56 81 LEU A N 1
ATOM 638 C CA . LEU A 1 81 ? -15.181 -4.706 5.201 1.00 78.56 81 LEU A CA 1
ATOM 639 C C . LEU A 1 81 ? -16.403 -3.785 5.083 1.00 78.56 81 LEU A C 1
ATOM 641 O O . LEU A 1 81 ? -17.330 -4.087 4.344 1.00 78.56 81 LEU A O 1
ATOM 645 N N . CYS A 1 82 ? -16.407 -2.640 5.772 1.00 75.75 82 CYS A N 1
ATOM 646 C CA . CYS A 1 82 ? -17.499 -1.665 5.680 1.00 75.75 82 CYS A CA 1
ATOM 647 C C . CYS A 1 82 ? -17.495 -0.839 4.382 1.00 75.75 82 CYS A C 1
ATOM 649 O O . CYS A 1 82 ? -18.405 -0.038 4.162 1.00 75.75 82 CYS A O 1
ATOM 651 N N . LYS A 1 83 ? -16.476 -0.975 3.524 1.00 68.19 83 LYS A N 1
ATOM 652 C CA . LYS A 1 83 ? -16.481 -0.352 2.198 1.00 68.19 83 LYS A CA 1
ATOM 653 C C . LYS A 1 83 ? -17.378 -1.181 1.271 1.00 68.19 83 LYS A C 1
ATOM 655 O O . LYS A 1 83 ? -17.163 -2.373 1.100 1.00 68.19 83 LYS A O 1
ATOM 660 N N . SER A 1 84 ? -18.347 -0.500 0.659 1.00 53.41 84 SER A N 1
ATOM 661 C CA . SER A 1 84 ? -19.501 -0.993 -0.122 1.00 53.41 84 SER A CA 1
ATOM 662 C C . SER A 1 84 ? -19.209 -1.826 -1.393 1.00 53.41 84 SER A C 1
ATOM 664 O O . SER A 1 84 ? -20.019 -1.817 -2.309 1.00 53.41 84 SER A O 1
ATOM 666 N N . TRP A 1 85 ? -18.057 -2.489 -1.496 1.00 61.81 85 TRP A N 1
ATOM 667 C CA . TRP A 1 85 ? -17.697 -3.369 -2.619 1.00 61.81 85 TRP A CA 1
ATOM 668 C C . TRP A 1 85 ? -17.691 -4.860 -2.229 1.00 61.81 85 TRP A C 1
ATOM 670 O O . TRP A 1 85 ? -17.683 -5.712 -3.109 1.00 61.81 85 TRP A O 1
ATOM 680 N N . LEU A 1 86 ? -17.679 -5.175 -0.925 1.00 52.91 86 LEU A N 1
ATOM 681 C CA . LEU A 1 86 ? -17.694 -6.545 -0.384 1.00 52.91 86 LEU A CA 1
ATOM 682 C C . LEU A 1 86 ? -19.092 -7.023 0.059 1.00 52.91 86 LEU A C 1
ATOM 684 O O . LEU A 1 86 ? -19.225 -8.172 0.479 1.00 52.91 86 LEU A O 1
ATOM 688 N N . LEU A 1 87 ? -20.108 -6.156 -0.029 1.00 40.28 87 LEU A N 1
ATOM 689 C CA . LEU A 1 87 ? -21.521 -6.438 0.250 1.00 40.28 87 LEU A CA 1
ATOM 690 C C . LEU A 1 87 ? -22.389 -5.973 -0.917 1.00 40.28 87 LEU A C 1
ATOM 692 O O . LEU A 1 87 ? -22.137 -4.842 -1.393 1.00 40.28 87 LEU A O 1
#

Radius of gyration: 13.37 Å; chains: 1; bounding box: 38×22×35 Å

Sequence (87 aa):
MFQVYGPEAAIWSAGVILYILLCGVPPFWGESENEIFEEALRGKLDFSSDPRPSISESEKDLVRKMLIKDPKRRITAHGVLCKSWLL

pLDDT: mean 81.81, std 13.36, range [36.69, 93.94]

Organism: Lactuca sativa (NCBI:txid4236)